Protein AF-A0A1T4YH32-F1 (afdb_monomer_lite)

Sequence (127 aa):
MTTLSLSHQKFVQVYVSHANAARAYQAVYPEASMDSARKAGSRLLRQPEVAAEVERLRRLSESASVMDLAQKREFLARIIHDPGQKTADRLRALKLDAELAGEMGFPRAANDSDEAAGEIVQAIRHV

Organism: NCBI:txid48467

Radius of gyration: 25.24 Å; chains: 1; bounding box: 73×42×56 Å

Secondary structure (DSSP, 8-state):
-----HHHHHHHHHHHHH--HHHHHHTT-TTS-HHHHHHHHHHHHTSHHHHHHHHHHHHHHHHS----HHHHHHHHHHHHH-TTS-HHHHHHHHHHHHHHTT---PPP-----SSSSSSSTTSSS--

Structure (mmCIF, N/CA/C/O backbone):
data_AF-A0A1T4YH32-F1
#
_entry.id   AF-A0A1T4YH32-F1
#
loop_
_atom_site.group_PDB
_atom_site.id
_atom_site.type_symbol
_atom_site.label_atom_id
_atom_site.label_alt_id
_atom_site.label_comp_id
_atom_site.label_asym_id
_atom_site.label_entity_id
_atom_site.label_seq_id
_atom_site.pdbx_PDB_ins_code
_atom_site.Cartn_x
_atom_site.Cartn_y
_atom_site.Cartn_z
_atom_site.occupancy
_atom_site.B_iso_or_equiv
_atom_site.auth_seq_id
_atom_site.auth_comp_id
_atom_site.auth_asym_id
_atom_site.auth_atom_id
_atom_site.pdbx_PDB_model_num
ATOM 1 N N . MET A 1 1 ? 21.585 -13.605 -1.188 1.00 43.22 1 MET A N 1
ATOM 2 C CA . MET A 1 1 ? 20.682 -12.438 -1.118 1.00 43.22 1 MET A CA 1
ATOM 3 C C . MET A 1 1 ? 20.924 -11.616 -2.369 1.00 43.22 1 MET A C 1
ATOM 5 O O . MET A 1 1 ? 22.021 -11.100 -2.523 1.00 43.22 1 MET A O 1
ATOM 9 N N . THR A 1 2 ? 19.984 -11.607 -3.311 1.00 52.59 2 THR A N 1
ATOM 10 C CA . THR A 1 2 ? 20.080 -10.814 -4.543 1.00 52.59 2 THR A CA 1
ATOM 11 C C . THR A 1 2 ? 19.752 -9.362 -4.216 1.00 52.59 2 THR A C 1
ATOM 13 O O . THR A 1 2 ? 18.630 -9.027 -3.841 1.00 52.59 2 THR A O 1
ATOM 16 N N . THR A 1 3 ? 20.769 -8.507 -4.258 1.00 77.12 3 THR A N 1
ATOM 17 C CA . THR A 1 3 ? 20.643 -7.081 -3.951 1.00 77.12 3 THR A CA 1
ATOM 18 C C . THR A 1 3 ? 20.045 -6.367 -5.158 1.00 77.12 3 THR A C 1
ATOM 20 O O . THR A 1 3 ? 20.726 -6.162 -6.160 1.00 77.12 3 THR A O 1
ATOM 23 N N . LEU A 1 4 ? 18.768 -5.985 -5.070 1.00 82.25 4 LEU A N 1
ATOM 24 C CA . LEU A 1 4 ? 18.100 -5.208 -6.114 1.00 82.25 4 LEU A CA 1
ATOM 25 C C . LEU A 1 4 ? 18.811 -3.858 -6.310 1.00 82.25 4 LEU A C 1
ATOM 27 O O . LEU A 1 4 ? 19.110 -3.173 -5.330 1.00 82.25 4 LEU A O 1
ATOM 31 N N . SER A 1 5 ? 19.039 -3.447 -7.561 1.00 90.06 5 SER A N 1
ATOM 32 C CA . SER A 1 5 ? 19.636 -2.137 -7.862 1.00 90.06 5 SER A CA 1
ATOM 33 C C . SER A 1 5 ? 18.736 -0.983 -7.397 1.00 90.06 5 SER A C 1
ATOM 35 O O . SER A 1 5 ? 17.511 -1.118 -7.365 1.00 90.06 5 SER A O 1
ATOM 37 N N . LEU A 1 6 ? 19.318 0.184 -7.097 1.00 87.88 6 LEU A N 1
ATOM 38 C CA . LEU A 1 6 ? 18.562 1.379 -6.679 1.00 87.88 6 LEU A CA 1
ATOM 39 C C . LEU A 1 6 ? 17.467 1.766 -7.690 1.00 87.88 6 LEU A C 1
ATOM 41 O O . LEU A 1 6 ? 16.348 2.110 -7.311 1.00 87.88 6 LEU A O 1
ATOM 45 N N . SER A 1 7 ? 17.764 1.649 -8.986 1.00 90.94 7 SER A N 1
ATOM 46 C CA . SER A 1 7 ? 16.803 1.887 -10.067 1.00 90.94 7 SER A CA 1
ATOM 47 C C . SER A 1 7 ? 15.624 0.911 -10.014 1.00 90.94 7 SER A C 1
ATOM 49 O O . SER A 1 7 ? 14.474 1.330 -10.136 1.00 90.94 7 SER A O 1
ATOM 51 N N . HIS A 1 8 ? 15.883 -0.379 -9.781 1.00 92.69 8 HIS A N 1
ATOM 52 C CA . HIS A 1 8 ? 14.827 -1.384 -9.656 1.00 92.69 8 HIS A CA 1
ATOM 53 C C . HIS A 1 8 ? 14.002 -1.189 -8.380 1.00 92.69 8 HIS A C 1
ATOM 55 O O . HIS A 1 8 ? 12.783 -1.320 -8.427 1.00 92.69 8 HIS A O 1
ATOM 61 N N . GLN A 1 9 ? 14.624 -0.800 -7.264 1.00 91.00 9 GLN A N 1
ATOM 62 C CA . GLN A 1 9 ? 13.904 -0.486 -6.026 1.00 91.00 9 GLN A CA 1
ATOM 63 C C . GLN A 1 9 ? 12.919 0.673 -6.231 1.00 91.00 9 GLN A C 1
ATOM 65 O O . GLN A 1 9 ? 11.745 0.558 -5.878 1.00 91.00 9 GLN A O 1
ATOM 70 N N . LYS A 1 10 ? 13.366 1.764 -6.869 1.00 92.38 10 LYS A N 1
ATOM 71 C CA . LYS A 1 10 ? 12.509 2.917 -7.183 1.00 92.38 10 LYS A CA 1
ATOM 72 C C . LYS A 1 10 ? 11.364 2.534 -8.124 1.00 92.38 10 LYS A C 1
ATOM 74 O O . LYS A 1 10 ? 10.225 2.933 -7.891 1.00 92.38 10 LYS A O 1
ATOM 79 N N . PHE A 1 11 ? 11.646 1.730 -9.152 1.00 95.62 11 PHE A N 1
ATOM 80 C CA . PHE A 1 11 ? 10.615 1.192 -10.042 1.00 95.62 11 PHE A CA 1
ATOM 81 C C . PHE A 1 11 ? 9.547 0.418 -9.258 1.00 95.62 11 PHE A C 1
ATOM 83 O O . PHE A 1 11 ? 8.354 0.686 -9.401 1.00 95.62 11 PHE A O 1
ATOM 90 N N . VAL A 1 12 ? 9.974 -0.513 -8.403 1.00 94.94 12 VAL A N 1
ATOM 91 C CA . VAL A 1 12 ? 9.079 -1.369 -7.620 1.00 94.94 12 VAL A CA 1
ATOM 92 C C . VAL A 1 12 ? 8.200 -0.548 -6.673 1.00 94.94 12 VAL A C 1
ATOM 94 O O . VAL A 1 12 ? 6.989 -0.757 -6.653 1.00 94.94 12 VAL A O 1
ATOM 97 N N . GLN A 1 13 ? 8.765 0.427 -5.955 1.00 89.75 13 GLN A N 1
ATOM 98 C CA . GLN A 1 13 ? 7.998 1.303 -5.058 1.00 89.75 13 GLN A CA 1
ATOM 99 C C . GLN A 1 13 ? 6.880 2.048 -5.796 1.00 89.75 13 GLN A C 1
ATOM 101 O O . GLN A 1 13 ? 5.731 2.046 -5.360 1.00 89.75 13 GLN A O 1
ATOM 106 N N . VAL A 1 14 ? 7.192 2.651 -6.947 1.00 91.81 14 VAL A N 1
ATOM 107 C CA . VAL A 1 14 ? 6.198 3.392 -7.739 1.00 91.81 14 VAL A CA 1
ATOM 108 C C . VAL A 1 14 ? 5.152 2.445 -8.334 1.00 91.81 14 VAL A C 1
ATOM 110 O O . VAL A 1 14 ? 3.971 2.796 -8.410 1.00 91.81 14 VAL A O 1
ATOM 113 N N . TYR A 1 15 ? 5.560 1.240 -8.740 1.00 94.69 15 TYR A N 1
ATOM 114 C CA . TYR A 1 15 ? 4.649 0.244 -9.292 1.00 94.69 15 TYR A CA 1
ATOM 115 C C . TYR A 1 15 ? 3.654 -0.279 -8.252 1.00 94.69 15 TYR A C 1
ATOM 117 O O . TYR A 1 15 ? 2.469 -0.367 -8.560 1.00 94.69 15 TYR A O 1
ATOM 125 N N . VAL A 1 16 ? 4.097 -0.587 -7.030 1.00 90.88 16 VAL A N 1
ATOM 126 C CA . VAL A 1 16 ? 3.211 -1.075 -5.958 1.00 90.88 16 VAL A CA 1
ATOM 127 C C . VAL A 1 16 ? 2.146 -0.033 -5.599 1.00 90.88 16 VAL A C 1
ATOM 129 O O . VAL A 1 16 ? 0.991 -0.398 -5.415 1.00 90.88 16 VAL A O 1
ATOM 132 N N . SER A 1 17 ? 2.487 1.259 -5.604 1.00 85.69 17 SER A N 1
ATOM 133 C CA . SER A 1 17 ? 1.541 2.337 -5.275 1.00 85.69 17 SER A CA 1
ATOM 134 C C . SER A 1 17 ? 0.506 2.640 -6.365 1.00 85.69 17 SER A C 1
ATOM 136 O O . SER A 1 17 ? -0.587 3.107 -6.059 1.00 85.69 17 SER A O 1
ATOM 138 N N . HIS A 1 18 ? 0.844 2.440 -7.643 1.00 87.94 18 HIS A N 1
ATOM 139 C CA . HIS A 1 18 ? 0.008 2.898 -8.766 1.00 87.94 18 HIS A CA 1
ATOM 140 C C . HIS A 1 18 ? -0.438 1.798 -9.734 1.00 87.94 18 HIS A C 1
ATOM 142 O O . HIS A 1 18 ? -1.181 2.088 -10.670 1.00 87.94 18 HIS A O 1
ATOM 148 N N . ALA A 1 19 ? 0.061 0.571 -9.575 1.00 90.44 19 ALA A N 1
ATOM 149 C CA . ALA A 1 19 ? -0.165 -0.566 -10.469 1.00 90.44 19 ALA A CA 1
ATOM 150 C C . ALA A 1 19 ? 0.081 -0.263 -11.966 1.00 90.44 19 ALA A C 1
ATOM 152 O O . ALA A 1 19 ? -0.498 -0.893 -12.850 1.00 90.44 19 ALA A O 1
ATOM 153 N N . ASN A 1 20 ? 0.964 0.694 -12.275 1.00 94.62 20 ASN A N 1
ATOM 154 C CA . ASN A 1 20 ? 1.202 1.171 -13.635 1.00 94.62 20 ASN A CA 1
ATOM 155 C C . ASN A 1 20 ? 2.683 1.049 -14.013 1.00 94.62 20 ASN A C 1
ATOM 157 O O . ASN A 1 20 ? 3.525 1.822 -13.555 1.00 94.62 20 ASN A O 1
ATOM 161 N N . ALA A 1 21 ? 2.992 0.078 -14.876 1.00 94.31 21 ALA A N 1
ATOM 162 C CA . ALA A 1 21 ? 4.361 -0.251 -15.274 1.00 94.31 21 ALA A CA 1
ATOM 163 C C . ALA A 1 21 ? 5.046 0.872 -16.068 1.00 94.31 21 ALA A C 1
ATOM 165 O O . ALA A 1 21 ? 6.239 1.100 -15.894 1.00 94.31 21 ALA A O 1
ATOM 166 N N . ALA A 1 22 ? 4.301 1.597 -16.908 1.00 95.31 22 ALA A N 1
ATOM 167 C CA . ALA A 1 22 ? 4.857 2.690 -17.704 1.00 95.31 22 ALA A CA 1
ATOM 168 C C . ALA A 1 22 ? 5.246 3.875 -16.817 1.00 95.31 22 ALA A C 1
ATOM 170 O O . ALA A 1 22 ? 6.363 4.377 -16.904 1.00 95.31 22 ALA A O 1
ATOM 171 N N . ARG A 1 23 ? 4.348 4.258 -15.902 1.00 93.75 23 ARG A N 1
ATOM 172 C CA . ARG A 1 23 ? 4.596 5.321 -14.921 1.00 93.75 23 ARG A CA 1
ATOM 173 C C . ARG A 1 23 ? 5.766 4.974 -14.002 1.00 93.75 23 ARG A C 1
ATOM 175 O O . ARG A 1 23 ? 6.618 5.818 -13.750 1.00 93.75 23 ARG A O 1
ATOM 182 N N . ALA A 1 24 ? 5.825 3.730 -13.531 1.00 94.94 24 ALA A N 1
ATOM 183 C CA . ALA A 1 24 ? 6.934 3.248 -12.717 1.00 94.94 24 ALA A CA 1
ATOM 184 C C . ALA A 1 24 ? 8.267 3.303 -13.472 1.00 94.94 24 ALA A C 1
ATOM 186 O O . ALA A 1 24 ? 9.276 3.720 -12.908 1.00 94.94 24 ALA A O 1
ATOM 187 N N . TYR A 1 25 ? 8.269 2.941 -14.758 1.00 96.56 25 TYR A N 1
ATOM 188 C CA . TYR A 1 25 ? 9.471 2.992 -15.583 1.00 96.56 25 TYR A CA 1
ATOM 189 C C . TYR A 1 25 ? 9.939 4.431 -15.827 1.00 96.56 25 TYR A C 1
ATOM 191 O O . TYR A 1 25 ? 11.117 4.725 -15.644 1.00 96.56 25 TYR A O 1
ATOM 199 N N . GLN A 1 26 ? 9.025 5.351 -16.143 1.00 96.50 26 GLN A N 1
ATOM 200 C CA . GLN A 1 26 ? 9.357 6.768 -16.339 1.00 96.50 26 GLN A CA 1
ATOM 201 C C . GLN A 1 26 ? 9.830 7.466 -15.063 1.00 96.50 26 GLN A C 1
ATOM 203 O O . GLN A 1 26 ? 10.654 8.371 -15.127 1.00 96.50 26 GLN A O 1
ATOM 208 N N . ALA A 1 27 ? 9.384 7.019 -13.888 1.00 92.62 27 ALA A N 1
ATOM 209 C CA . ALA A 1 27 ? 9.898 7.539 -12.622 1.00 92.62 27 ALA A CA 1
ATOM 210 C C . ALA A 1 27 ? 11.401 7.250 -12.418 1.00 92.62 27 ALA A C 1
ATOM 212 O O . ALA A 1 27 ? 12.062 7.922 -11.617 1.00 92.62 27 ALA A O 1
ATOM 213 N N . VAL A 1 28 ? 11.938 6.249 -13.118 1.00 95.69 28 VAL A N 1
ATOM 214 C CA . VAL A 1 28 ? 13.362 5.888 -13.114 1.00 95.69 28 VAL A CA 1
ATOM 215 C C . VAL A 1 28 ? 14.079 6.447 -14.343 1.00 95.69 28 VAL A C 1
ATOM 217 O O . VAL A 1 28 ? 15.189 6.955 -14.215 1.00 95.69 28 VAL A O 1
ATOM 220 N N . TYR A 1 29 ? 13.432 6.386 -15.506 1.00 93.94 29 TYR A N 1
ATOM 221 C CA . TYR A 1 29 ? 13.963 6.805 -16.801 1.00 93.94 29 TYR A CA 1
ATOM 222 C C . TYR A 1 29 ? 13.026 7.852 -17.433 1.00 93.94 29 TYR A C 1
ATOM 224 O O . TYR A 1 29 ? 12.199 7.496 -18.275 1.00 93.94 29 TYR A O 1
ATOM 232 N N . PRO A 1 30 ? 13.113 9.132 -17.024 1.00 93.12 30 PRO A N 1
ATOM 233 C CA . PRO A 1 30 ? 12.152 10.167 -17.422 1.00 93.12 30 PRO A CA 1
ATOM 234 C C . PRO A 1 30 ? 12.154 10.457 -18.928 1.00 93.12 30 PRO A C 1
ATOM 236 O O . PRO A 1 30 ? 11.107 10.752 -19.492 1.00 93.12 30 PRO A O 1
ATOM 239 N N . GLU A 1 31 ? 13.296 10.275 -19.591 1.00 95.06 31 GLU A N 1
ATOM 240 C CA . GLU A 1 31 ? 13.446 10.467 -21.042 1.00 95.06 31 GLU A CA 1
ATOM 241 C C . GLU A 1 31 ? 12.808 9.341 -21.878 1.00 95.06 31 GLU A C 1
ATOM 243 O O . GLU A 1 31 ? 12.762 9.405 -23.108 1.00 95.06 31 GLU A O 1
ATOM 248 N N . ALA A 1 32 ? 12.330 8.266 -21.240 1.00 93.56 32 ALA A N 1
ATOM 249 C CA . ALA A 1 32 ? 11.698 7.168 -21.953 1.00 93.56 32 ALA A CA 1
ATOM 250 C C . ALA A 1 32 ? 10.329 7.592 -22.504 1.00 93.56 32 ALA A C 1
ATOM 252 O O . ALA A 1 32 ? 9.430 8.012 -21.766 1.00 93.56 32 ALA A O 1
ATOM 253 N N . SER A 1 33 ? 10.133 7.382 -23.808 1.00 95.44 33 SER A N 1
ATOM 254 C CA . SER A 1 33 ? 8.818 7.535 -24.429 1.00 95.44 33 SER A CA 1
ATOM 255 C C . SER A 1 33 ? 7.795 6.593 -23.788 1.00 95.44 33 SER A C 1
ATOM 257 O O . SER A 1 33 ? 8.133 5.506 -23.314 1.00 95.44 33 SER A O 1
ATOM 259 N N . MET A 1 34 ? 6.517 6.975 -23.815 1.00 92.44 34 MET A N 1
ATOM 260 C CA . MET A 1 34 ? 5.435 6.175 -23.227 1.00 92.44 34 MET A CA 1
ATOM 261 C C . MET A 1 34 ? 5.373 4.741 -23.771 1.00 92.44 34 MET A C 1
ATOM 263 O O . MET A 1 34 ? 5.114 3.803 -23.017 1.00 92.44 34 MET A O 1
ATOM 267 N N . ASP A 1 35 ? 5.597 4.558 -25.075 1.00 94.62 35 ASP A N 1
ATOM 268 C CA . ASP A 1 35 ? 5.573 3.233 -25.701 1.00 94.62 35 ASP A CA 1
ATOM 269 C C . ASP A 1 35 ? 6.756 2.366 -25.242 1.00 94.62 35 ASP A C 1
ATOM 271 O O . ASP A 1 35 ? 6.573 1.211 -24.845 1.00 94.62 35 ASP A O 1
ATOM 275 N N . SER A 1 36 ? 7.956 2.956 -25.194 1.00 95.69 36 SER A N 1
ATOM 276 C CA . SER A 1 36 ? 9.150 2.296 -24.663 1.00 95.69 36 SER A CA 1
ATOM 277 C C . SER A 1 36 ? 8.963 1.920 -23.191 1.00 95.69 36 SER A C 1
ATOM 279 O O . SER A 1 36 ? 9.171 0.768 -22.810 1.00 95.69 36 SER A O 1
ATOM 281 N N . ALA A 1 37 ? 8.460 2.851 -22.376 1.00 95.81 37 ALA A N 1
ATOM 282 C CA . ALA A 1 37 ? 8.225 2.656 -20.951 1.00 95.81 37 ALA A CA 1
ATOM 283 C C . ALA A 1 37 ? 7.226 1.527 -20.656 1.00 95.81 37 ALA A C 1
ATOM 285 O O . ALA A 1 37 ? 7.445 0.741 -19.735 1.00 95.81 37 ALA A O 1
ATOM 286 N N . ARG A 1 38 ? 6.152 1.388 -21.448 1.00 95.19 38 ARG A N 1
ATOM 287 C CA . ARG A 1 38 ? 5.201 0.267 -21.314 1.00 95.19 38 ARG A CA 1
ATOM 288 C C . ARG A 1 38 ? 5.883 -1.079 -21.550 1.00 95.19 38 ARG A C 1
ATOM 290 O O . ARG A 1 38 ? 5.771 -1.980 -20.717 1.00 95.19 38 ARG A O 1
ATOM 297 N N . LYS A 1 39 ? 6.596 -1.213 -22.672 1.00 97.06 39 LYS A N 1
ATOM 298 C CA . LYS A 1 39 ? 7.267 -2.462 -23.070 1.00 97.06 39 LYS A CA 1
ATOM 299 C C . LYS A 1 39 ? 8.382 -2.825 -22.090 1.00 97.06 39 LYS A C 1
ATOM 301 O O . LYS A 1 39 ? 8.426 -3.951 -21.590 1.00 97.06 39 LYS A O 1
ATOM 306 N N . ALA A 1 40 ? 9.248 -1.865 -21.776 1.00 96.38 40 ALA A N 1
ATOM 307 C CA . ALA A 1 40 ? 10.373 -2.051 -20.870 1.00 96.38 40 ALA A CA 1
ATOM 308 C C . ALA A 1 40 ? 9.913 -2.299 -19.427 1.00 96.38 40 ALA A C 1
ATOM 310 O O . ALA A 1 40 ? 10.407 -3.225 -18.788 1.00 96.38 40 ALA A O 1
ATOM 311 N N . GLY A 1 41 ? 8.911 -1.560 -18.941 1.00 96.19 41 GLY A N 1
ATOM 312 C CA . GLY A 1 41 ? 8.312 -1.780 -17.626 1.00 96.19 41 GLY A CA 1
ATOM 313 C C . GLY A 1 41 ? 7.681 -3.168 -17.493 1.00 96.19 41 GLY A C 1
ATOM 314 O O . GLY A 1 41 ? 7.920 -3.859 -16.505 1.00 96.19 41 GLY A O 1
ATOM 315 N N . SER A 1 42 ? 6.942 -3.635 -18.508 1.00 96.56 42 SER A N 1
ATOM 316 C CA . SER A 1 42 ? 6.392 -5.000 -18.518 1.00 96.56 42 SER A CA 1
ATOM 317 C C . SER A 1 42 ? 7.491 -6.067 -18.511 1.00 96.56 42 SER A C 1
ATOM 319 O O . SER A 1 42 ? 7.391 -7.055 -17.783 1.00 96.56 42 SER A O 1
ATOM 321 N N . ARG A 1 43 ? 8.576 -5.856 -19.267 1.00 96.50 43 ARG A N 1
ATOM 322 C CA . ARG A 1 43 ? 9.744 -6.745 -19.249 1.00 96.50 43 ARG A CA 1
ATOM 323 C C . ARG A 1 43 ? 10.424 -6.767 -17.879 1.00 96.50 43 ARG A C 1
ATOM 325 O O . ARG A 1 43 ? 10.815 -7.840 -17.429 1.00 96.50 43 ARG A O 1
ATOM 332 N N . LEU A 1 44 ? 10.547 -5.615 -17.222 1.00 95.69 44 LEU A N 1
ATOM 333 C CA . LEU A 1 44 ? 11.180 -5.488 -15.911 1.00 95.69 44 LEU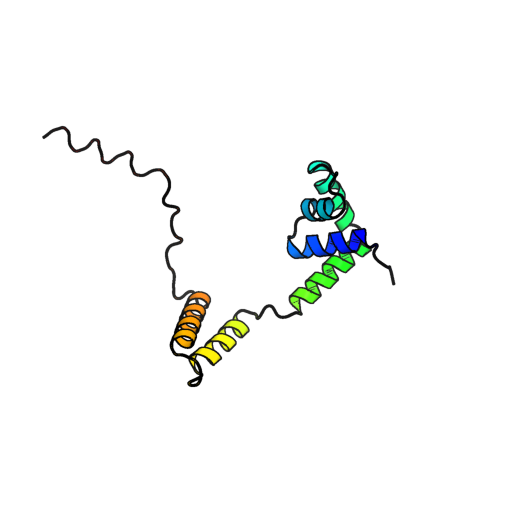 A CA 1
ATOM 334 C C . LEU A 1 44 ? 10.400 -6.250 -14.831 1.00 95.69 44 LEU A C 1
ATOM 336 O O . LEU A 1 44 ? 11.002 -6.962 -14.037 1.00 95.69 44 LEU A O 1
ATOM 340 N N . LEU A 1 45 ? 9.065 -6.206 -14.871 1.00 95.75 45 LEU A N 1
ATOM 341 C CA . LEU A 1 45 ? 8.199 -6.975 -13.966 1.00 95.75 45 LEU A CA 1
ATOM 342 C C . LEU A 1 45 ? 8.326 -8.496 -14.114 1.00 95.75 45 LEU A C 1
ATOM 344 O O . LEU A 1 45 ? 7.971 -9.221 -13.193 1.00 95.75 45 LEU A O 1
ATOM 348 N N . ARG A 1 46 ? 8.813 -8.993 -15.257 1.00 95.69 46 ARG A N 1
ATOM 349 C CA . ARG A 1 46 ? 9.055 -10.430 -15.477 1.00 95.69 46 ARG A CA 1
ATOM 350 C C . ARG A 1 46 ? 10.415 -10.890 -14.959 1.00 95.69 46 ARG A C 1
ATOM 352 O O . ARG A 1 46 ? 10.684 -12.088 -14.968 1.00 95.69 46 ARG A O 1
ATOM 359 N N . GLN A 1 47 ? 11.288 -9.970 -14.548 1.00 95.25 47 GLN A N 1
ATOM 360 C CA . GLN A 1 47 ? 12.565 -10.351 -13.959 1.00 95.25 47 GLN A CA 1
ATOM 361 C C . GLN A 1 47 ? 12.318 -10.966 -12.574 1.00 95.25 47 GLN A C 1
ATOM 363 O O . GLN A 1 47 ? 11.623 -10.339 -11.770 1.00 95.25 47 GLN A O 1
ATOM 368 N N . PRO A 1 48 ? 12.886 -12.150 -12.266 1.00 93.75 48 PRO A N 1
ATOM 369 C CA . PRO A 1 48 ? 12.575 -12.878 -11.035 1.00 93.75 48 PRO A CA 1
ATOM 370 C C . PRO A 1 48 ? 12.762 -12.052 -9.760 1.00 93.75 48 PRO A C 1
ATOM 372 O O . PRO A 1 48 ? 11.922 -12.093 -8.869 1.00 93.75 48 PRO A O 1
ATOM 375 N N . GLU A 1 49 ? 13.830 -11.258 -9.691 1.00 92.81 49 GLU A N 1
ATOM 376 C CA . GLU A 1 49 ? 14.148 -10.451 -8.509 1.00 92.81 49 GLU A CA 1
ATOM 377 C C . GLU A 1 49 ? 13.158 -9.294 -8.308 1.00 92.81 49 GLU A C 1
ATOM 379 O O . GLU A 1 49 ? 12.714 -9.034 -7.193 1.00 92.81 49 GLU A O 1
ATOM 384 N N . VAL A 1 50 ? 12.768 -8.626 -9.398 1.00 94.50 50 VAL A N 1
ATOM 385 C CA . VAL A 1 50 ? 11.790 -7.529 -9.373 1.00 94.50 50 VAL A CA 1
ATOM 386 C C . VAL A 1 50 ? 10.409 -8.067 -9.015 1.00 94.50 50 VAL A C 1
ATOM 388 O O . VAL A 1 50 ? 9.735 -7.499 -8.160 1.00 94.50 50 VAL A O 1
ATOM 391 N N . ALA A 1 51 ? 9.997 -9.176 -9.635 1.00 94.50 51 ALA A N 1
ATOM 392 C CA . ALA A 1 51 ? 8.730 -9.835 -9.339 1.00 94.50 51 ALA A CA 1
ATOM 393 C C . ALA A 1 51 ? 8.648 -10.263 -7.867 1.00 94.50 51 ALA A C 1
ATOM 395 O O . ALA A 1 51 ? 7.645 -9.995 -7.205 1.00 94.50 51 ALA A O 1
ATOM 396 N N . ALA A 1 52 ? 9.717 -10.872 -7.342 1.00 93.50 52 ALA A N 1
ATOM 397 C CA . ALA A 1 52 ? 9.795 -11.288 -5.947 1.00 93.50 52 ALA A CA 1
ATOM 398 C C . ALA A 1 52 ? 9.661 -10.100 -4.984 1.00 93.50 52 ALA A C 1
ATOM 400 O O . ALA A 1 52 ? 8.956 -10.210 -3.982 1.00 93.50 52 ALA A O 1
ATOM 401 N N . GLU A 1 53 ? 10.283 -8.961 -5.294 1.00 93.38 53 GLU A N 1
ATOM 402 C CA . GLU A 1 53 ? 10.211 -7.768 -4.449 1.00 93.38 53 GLU A CA 1
ATOM 403 C C . GLU A 1 53 ? 8.841 -7.076 -4.506 1.00 93.38 53 GLU A C 1
ATOM 405 O O . GLU A 1 53 ? 8.311 -6.685 -3.465 1.00 93.38 53 GLU A O 1
ATOM 410 N N . VAL A 1 54 ? 8.225 -6.975 -5.692 1.00 93.69 54 VAL A N 1
ATOM 411 C CA . VAL A 1 54 ? 6.838 -6.487 -5.838 1.00 93.69 54 VAL A CA 1
ATOM 412 C C . VAL A 1 54 ? 5.902 -7.317 -4.973 1.00 93.69 54 VAL A C 1
ATOM 414 O O . VAL A 1 54 ? 5.082 -6.781 -4.232 1.00 93.69 54 VAL A O 1
ATOM 417 N N . GLU A 1 55 ? 6.044 -8.631 -5.056 1.00 91.75 55 GLU A N 1
ATOM 418 C CA . GLU A 1 55 ? 5.202 -9.572 -4.344 1.00 91.75 55 GLU A CA 1
ATOM 419 C C . GLU A 1 55 ? 5.456 -9.535 -2.824 1.00 91.75 55 GLU A C 1
ATOM 421 O O . GLU A 1 55 ? 4.520 -9.552 -2.025 1.00 91.75 55 GLU A O 1
ATOM 426 N N . ARG A 1 56 ? 6.717 -9.387 -2.397 1.00 89.75 56 ARG A N 1
ATOM 427 C CA . ARG A 1 56 ? 7.072 -9.154 -0.991 1.00 89.75 56 ARG A CA 1
ATOM 428 C C . ARG A 1 56 ? 6.406 -7.888 -0.450 1.00 89.75 56 ARG A C 1
ATOM 430 O O . ARG A 1 56 ? 5.844 -7.929 0.641 1.00 89.75 56 ARG A O 1
ATOM 437 N N . LEU A 1 57 ? 6.457 -6.782 -1.195 1.00 86.88 57 LEU A N 1
ATOM 438 C CA . LEU A 1 57 ? 5.836 -5.519 -0.790 1.00 86.88 57 LEU A CA 1
ATOM 439 C C . LEU A 1 57 ? 4.308 -5.578 -0.796 1.00 86.88 57 LEU A C 1
ATOM 441 O O . LEU A 1 57 ? 3.695 -4.999 0.094 1.00 86.88 57 LEU A O 1
ATOM 445 N N . ARG A 1 58 ? 3.692 -6.300 -1.739 1.00 86.62 58 ARG A N 1
ATOM 446 C CA . ARG A 1 58 ? 2.241 -6.541 -1.741 1.00 86.62 58 ARG A CA 1
ATOM 447 C C . ARG A 1 58 ? 1.802 -7.300 -0.501 1.00 86.62 58 ARG A C 1
ATOM 449 O O . ARG A 1 58 ? 0.961 -6.796 0.233 1.00 86.62 58 ARG A O 1
ATOM 456 N N . ARG A 1 59 ? 2.454 -8.422 -0.187 1.00 83.81 59 ARG A N 1
ATOM 457 C CA . ARG A 1 59 ? 2.180 -9.169 1.049 1.00 83.81 59 ARG A CA 1
ATOM 458 C C . ARG A 1 59 ? 2.409 -8.333 2.296 1.00 83.81 59 ARG A C 1
ATOM 460 O O . ARG A 1 59 ? 1.631 -8.412 3.238 1.00 83.81 59 ARG A O 1
ATOM 467 N N . LEU A 1 60 ? 3.451 -7.500 2.302 1.00 78.44 60 LEU A N 1
ATOM 468 C CA . LEU A 1 60 ? 3.651 -6.554 3.391 1.00 78.44 60 LEU A CA 1
ATOM 469 C C . LEU A 1 60 ? 2.500 -5.560 3.489 1.00 78.44 60 LEU A C 1
ATOM 471 O O . LEU A 1 60 ? 2.024 -5.358 4.593 1.00 78.44 60 LEU A O 1
ATOM 475 N N . SER A 1 61 ? 2.017 -4.995 2.381 1.00 71.50 61 SER A N 1
ATOM 476 C CA . SER A 1 61 ? 0.863 -4.086 2.386 1.00 71.50 61 SER A CA 1
ATOM 477 C C .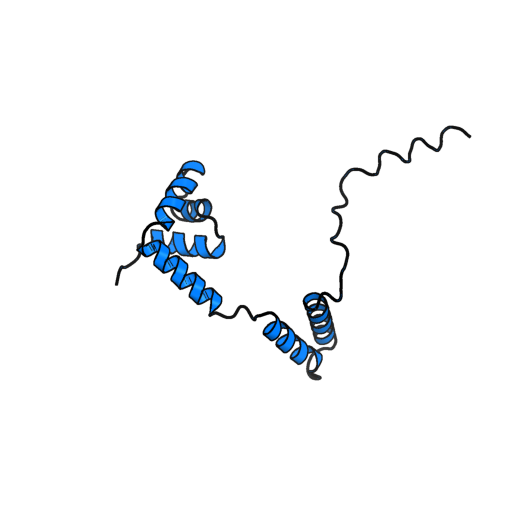 SER A 1 61 ? -0.445 -4.770 2.794 1.00 71.50 61 SER A C 1
ATOM 479 O O . SER A 1 61 ? -1.254 -4.164 3.483 1.00 71.50 61 SER A O 1
ATOM 481 N N . GLU A 1 62 ? -0.624 -6.044 2.444 1.00 69.06 62 GLU A N 1
ATOM 482 C CA . GLU A 1 62 ? -1.758 -6.863 2.884 1.00 69.06 62 GLU A CA 1
ATOM 483 C C . GLU A 1 62 ? -1.672 -7.162 4.388 1.00 69.06 62 GLU A C 1
ATOM 485 O O . GLU A 1 62 ? -2.676 -7.109 5.092 1.00 69.06 62 GLU A O 1
ATOM 490 N N . SER A 1 63 ? -0.465 -7.415 4.905 1.00 62.06 63 SER A N 1
ATOM 491 C CA . SER A 1 63 ? -0.222 -7.653 6.335 1.00 62.06 63 SER A CA 1
ATOM 492 C C . SER A 1 63 ? -0.181 -6.367 7.175 1.00 62.06 63 SER A C 1
ATOM 494 O O . SER A 1 63 ? -0.466 -6.389 8.371 1.00 62.06 63 SER A O 1
ATOM 496 N N . ALA A 1 64 ? 0.148 -5.230 6.558 1.00 60.16 64 ALA A N 1
ATOM 497 C CA . ALA A 1 64 ? 0.227 -3.915 7.176 1.00 60.16 64 ALA A CA 1
ATOM 498 C C . ALA A 1 64 ? -1.136 -3.211 7.082 1.00 60.16 64 ALA A C 1
ATOM 500 O O . ALA A 1 64 ? -1.295 -2.206 6.399 1.00 60.16 64 ALA A O 1
ATOM 501 N N . SER A 1 65 ? -2.116 -3.738 7.820 1.00 57.53 65 SER A N 1
ATOM 502 C CA . SER A 1 65 ? -3.257 -2.984 8.360 1.00 57.53 65 SER A CA 1
ATOM 503 C C . SER A 1 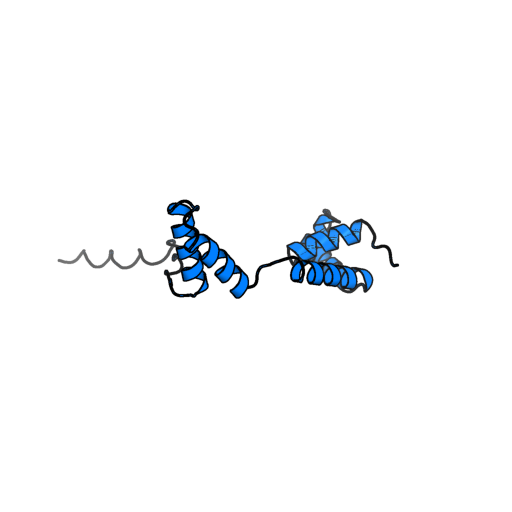65 ? -4.041 -2.103 7.365 1.00 57.53 65 SER A C 1
ATOM 505 O O . SER A 1 65 ? -4.267 -0.913 7.611 1.00 57.53 65 SER A O 1
ATOM 507 N N . VAL A 1 66 ? -4.595 -2.691 6.307 1.00 58.25 66 VAL A N 1
ATOM 508 C CA . VAL A 1 66 ? -5.917 -2.229 5.862 1.00 58.25 66 VAL A CA 1
ATOM 509 C C . VAL A 1 66 ? -6.911 -2.984 6.729 1.00 58.25 66 VAL A C 1
ATOM 511 O O . VAL A 1 66 ? -7.102 -4.174 6.513 1.00 58.25 66 VAL A O 1
ATOM 514 N N . MET A 1 67 ? -7.497 -2.320 7.736 1.00 66.56 67 MET A N 1
ATOM 515 C CA . MET A 1 67 ? -8.583 -2.928 8.510 1.00 66.56 67 MET A CA 1
ATOM 516 C C . MET A 1 67 ? -9.597 -3.525 7.527 1.00 66.56 67 MET A C 1
ATOM 518 O O . MET A 1 67 ? -10.061 -2.827 6.608 1.00 66.56 67 MET A O 1
ATOM 522 N N . ASP A 1 68 ? -9.906 -4.808 7.687 1.00 75.25 68 ASP A N 1
ATOM 523 C CA . ASP A 1 68 ? -10.976 -5.431 6.923 1.00 75.25 68 ASP A CA 1
ATOM 524 C C . ASP A 1 68 ? -12.325 -4.773 7.276 1.00 75.25 68 ASP A C 1
ATOM 526 O O . ASP A 1 68 ? -12.424 -3.914 8.161 1.00 75.25 68 ASP A O 1
ATOM 530 N N . LEU A 1 69 ? -13.382 -5.104 6.532 1.00 78.50 69 LEU A N 1
ATOM 531 C CA . LEU A 1 69 ? -14.692 -4.490 6.751 1.00 78.50 69 LEU A CA 1
ATOM 532 C C . LEU A 1 69 ? -15.187 -4.697 8.193 1.00 78.50 69 LEU A C 1
ATOM 534 O O . LEU A 1 69 ? -15.711 -3.758 8.787 1.00 78.50 69 LEU A O 1
ATOM 538 N N . ALA A 1 70 ? -14.983 -5.882 8.770 1.00 78.44 70 ALA A N 1
ATOM 539 C CA . ALA A 1 70 ? -15.422 -6.189 10.128 1.00 78.44 70 ALA A CA 1
ATOM 540 C C . ALA A 1 70 ? -14.646 -5.360 11.161 1.00 78.44 70 ALA A C 1
ATOM 542 O O . ALA A 1 70 ? -15.243 -4.762 12.052 1.00 78.44 70 ALA A O 1
ATOM 543 N N . GLN A 1 71 ? -13.332 -5.238 10.989 1.00 80.81 71 GLN A N 1
ATOM 544 C CA . GLN A 1 71 ? -12.461 -4.430 11.839 1.00 80.81 71 GLN A CA 1
ATOM 545 C C . GLN A 1 71 ? -12.793 -2.936 11.759 1.00 80.81 71 GLN A C 1
ATOM 547 O O . GLN A 1 71 ? -12.773 -2.246 12.778 1.00 80.81 71 GLN A O 1
ATOM 552 N N . LYS A 1 72 ? -13.144 -2.429 10.570 1.00 86.50 72 LYS A N 1
ATOM 553 C CA . LYS A 1 72 ? -13.609 -1.043 10.394 1.00 86.50 72 LYS A CA 1
ATOM 554 C C . LYS A 1 72 ? -14.911 -0.790 11.148 1.00 86.50 72 LYS A C 1
ATOM 556 O O . LYS A 1 72 ? -15.009 0.215 11.847 1.00 86.50 72 LYS A O 1
ATOM 561 N N . ARG A 1 73 ? -15.886 -1.696 11.037 1.00 89.06 73 ARG A N 1
ATOM 562 C CA . ARG A 1 73 ? -17.169 -1.582 11.750 1.00 89.06 73 ARG A CA 1
ATOM 563 C C . ARG A 1 73 ? -16.993 -1.668 13.262 1.00 89.06 73 ARG A C 1
ATOM 565 O O . ARG A 1 73 ? -17.532 -0.835 13.979 1.00 89.06 73 ARG A O 1
ATOM 572 N N . GLU A 1 74 ? -16.160 -2.588 13.740 1.00 89.25 74 GLU A N 1
ATOM 573 C CA . GLU A 1 74 ? -15.818 -2.702 15.163 1.00 89.25 74 GLU A CA 1
ATOM 574 C C . GLU A 1 74 ? -15.173 -1.411 15.693 1.00 89.25 74 GLU A C 1
ATOM 576 O O . GLU A 1 74 ? -15.544 -0.890 16.746 1.00 89.25 74 GLU A O 1
ATOM 581 N N . PHE A 1 75 ? -14.239 -0.832 14.937 1.00 89.81 75 PHE A N 1
ATOM 582 C CA . PHE A 1 75 ? -13.622 0.441 15.295 1.00 89.81 75 PHE A CA 1
ATOM 583 C C . PHE A 1 75 ? -14.647 1.585 15.377 1.00 89.81 75 PHE A C 1
ATOM 585 O O . PHE A 1 75 ? -14.642 2.353 16.342 1.00 89.81 75 PHE A O 1
ATOM 592 N N . LEU A 1 76 ? -15.551 1.685 14.399 1.00 92.81 76 LEU A N 1
ATOM 593 C CA . LEU A 1 76 ? -16.608 2.699 14.389 1.00 92.81 76 LEU A CA 1
ATOM 594 C C . LEU A 1 76 ? -17.600 2.497 15.541 1.00 92.81 76 LEU A C 1
ATOM 596 O O . LEU A 1 76 ? -17.937 3.471 16.213 1.00 92.81 76 LEU A O 1
ATOM 600 N N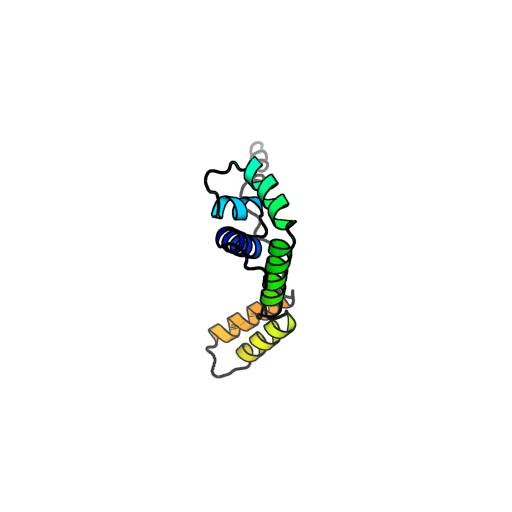 . ALA A 1 77 ? -17.997 1.256 15.837 1.00 94.00 77 ALA A N 1
ATOM 601 C CA . ALA A 1 77 ? -18.860 0.918 16.968 1.00 94.00 77 ALA A CA 1
ATOM 602 C C . ALA A 1 77 ? -18.262 1.395 18.298 1.00 94.00 77 ALA A C 1
ATOM 604 O O . ALA A 1 77 ? -18.954 2.019 19.107 1.00 94.00 77 ALA A O 1
ATOM 605 N N . ARG A 1 78 ? -16.952 1.205 18.499 1.00 94.06 78 ARG A N 1
ATOM 606 C CA . ARG A 1 78 ? -16.256 1.715 19.690 1.00 94.06 78 ARG A CA 1
ATOM 607 C C . ARG A 1 78 ? -16.356 3.233 19.817 1.00 94.06 78 ARG A C 1
ATOM 609 O O . ARG A 1 78 ? -16.602 3.716 20.915 1.00 94.06 78 ARG A O 1
ATOM 616 N N . ILE A 1 79 ? -16.222 3.981 18.720 1.00 94.81 79 ILE A N 1
ATOM 617 C CA . ILE A 1 79 ? -16.393 5.445 18.733 1.00 94.81 79 ILE A CA 1
ATOM 618 C C . ILE A 1 79 ? -17.849 5.819 19.030 1.00 94.81 79 ILE A C 1
ATOM 620 O O . ILE A 1 79 ? -18.095 6.699 19.849 1.00 94.81 79 ILE A O 1
ATOM 624 N N . ILE A 1 80 ? -18.822 5.152 18.401 1.00 95.25 80 ILE A N 1
ATOM 625 C CA . ILE A 1 80 ? -20.261 5.420 18.578 1.00 95.25 80 ILE A CA 1
ATOM 626 C C . ILE A 1 80 ? -20.680 5.259 20.047 1.00 95.25 80 ILE A C 1
ATOM 628 O O . ILE A 1 80 ? -21.456 6.074 20.568 1.00 95.25 80 ILE A O 1
ATOM 632 N N . HIS A 1 81 ? -20.156 4.235 20.722 1.00 94.81 81 HIS A N 1
ATOM 633 C CA . HIS A 1 81 ? -20.511 3.895 22.099 1.00 94.81 81 HIS A CA 1
ATOM 634 C C . HIS A 1 81 ? -19.647 4.572 23.172 1.00 94.81 81 HIS A C 1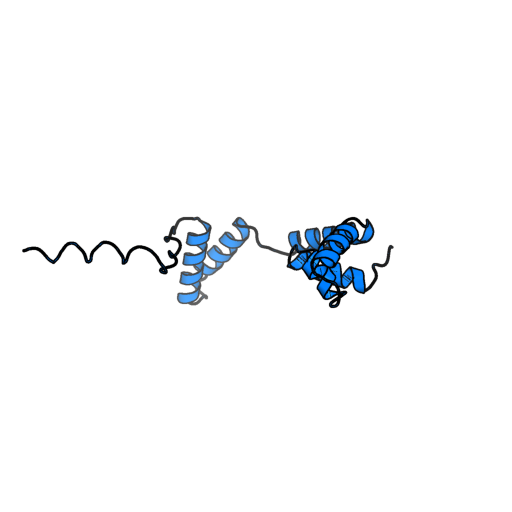
ATOM 636 O O . HIS A 1 81 ? -20.006 4.489 24.343 1.00 94.81 81 HIS A O 1
ATOM 642 N N . ASP A 1 82 ? -18.565 5.267 22.810 1.00 93.44 82 ASP A N 1
ATOM 643 C CA . ASP A 1 82 ? -17.702 5.965 23.769 1.00 93.44 82 ASP A CA 1
ATOM 644 C C . ASP A 1 82 ? -18.334 7.301 24.224 1.00 93.44 82 ASP A C 1
ATOM 646 O O . ASP A 1 82 ? -18.416 8.249 23.433 1.00 93.44 82 ASP A O 1
ATOM 650 N N . PRO A 1 83 ? -18.777 7.427 25.493 1.00 89.56 83 PRO A N 1
ATOM 651 C CA . PRO A 1 83 ? -19.366 8.662 26.007 1.00 89.56 83 PRO A CA 1
ATOM 652 C C . PRO A 1 83 ? -18.339 9.794 26.183 1.00 89.56 83 PRO A C 1
ATOM 654 O O . PRO A 1 83 ? -18.741 10.946 26.339 1.00 89.56 83 PRO A O 1
ATOM 657 N N . GLY A 1 84 ? -17.036 9.490 26.158 1.00 91.81 84 GLY A N 1
ATOM 658 C CA . GLY A 1 84 ? -15.954 10.474 26.194 1.00 91.81 84 GLY A CA 1
ATOM 659 C C . GLY A 1 84 ? -15.693 11.152 24.846 1.00 91.81 84 GLY A C 1
ATOM 660 O O . GLY A 1 84 ? -15.018 12.182 24.802 1.00 91.81 84 GLY A O 1
ATOM 661 N N . GLN A 1 85 ? -16.239 10.618 23.749 1.00 93.00 85 GLN A N 1
ATOM 662 C CA . GLN A 1 85 ? -16.126 11.228 22.426 1.00 93.00 85 GLN A CA 1
ATOM 663 C C . GLN A 1 85 ? -17.136 12.353 22.231 1.00 93.00 85 GLN A C 1
ATOM 665 O O . GLN A 1 85 ? -18.275 12.312 22.703 1.00 93.00 85 GLN A O 1
ATOM 670 N N . LYS A 1 86 ? -16.743 13.355 21.441 1.00 95.50 86 LYS A N 1
ATOM 671 C CA . LYS A 1 86 ? -17.652 14.437 21.053 1.00 95.50 86 LYS A CA 1
ATOM 672 C C . LYS A 1 86 ? -18.840 13.856 20.294 1.00 95.50 86 LYS A C 1
ATOM 674 O O . LYS A 1 86 ? -18.666 13.054 19.379 1.00 95.50 86 LYS A O 1
ATOM 679 N N . THR A 1 87 ? -20.043 14.351 20.579 1.00 94.25 87 THR A N 1
ATOM 680 C CA . THR A 1 87 ? -21.270 13.938 19.878 1.00 94.25 87 THR A CA 1
ATOM 681 C C . THR A 1 87 ? -21.131 14.024 18.356 1.00 94.25 87 THR A C 1
ATOM 683 O O . THR A 1 87 ? -21.588 13.134 17.650 1.00 94.25 87 THR A O 1
ATOM 686 N N . ALA A 1 88 ? -20.440 15.045 17.838 1.00 92.69 88 ALA A N 1
ATOM 687 C CA . ALA A 1 88 ? -20.188 15.187 16.405 1.00 92.69 88 ALA A CA 1
ATOM 688 C C . ALA A 1 88 ? -19.360 14.028 15.817 1.00 92.69 88 ALA A C 1
ATOM 690 O O . ALA A 1 88 ? -19.654 13.564 14.718 1.00 92.69 88 ALA A O 1
ATOM 691 N N . ASP A 1 89 ? -18.355 13.540 16.545 1.00 91.44 89 ASP A N 1
ATOM 692 C CA . ASP A 1 89 ? -17.501 12.440 16.090 1.00 91.44 89 ASP A CA 1
ATOM 693 C C . ASP A 1 89 ? -18.241 11.102 16.175 1.00 91.44 89 ASP A C 1
ATOM 695 O O . ASP A 1 89 ? -18.160 10.291 15.254 1.00 91.44 89 ASP A O 1
ATOM 699 N N . ARG A 1 90 ? -19.080 10.930 17.203 1.00 96.44 90 ARG A N 1
ATOM 700 C CA . ARG A 1 90 ? -19.997 9.787 17.331 1.00 96.44 90 ARG A CA 1
ATOM 701 C C . ARG A 1 90 ? -21.006 9.728 16.179 1.00 96.44 90 ARG A C 1
ATOM 703 O O . ARG A 1 90 ? -21.216 8.666 15.602 1.00 96.44 90 ARG A O 1
ATOM 710 N N . LEU A 1 91 ? -21.585 10.869 15.796 1.00 94.12 91 LEU A N 1
ATOM 711 C CA . LEU A 1 91 ? -22.509 10.968 14.657 1.00 94.12 91 LEU A CA 1
ATOM 712 C C . LEU A 1 91 ? -21.816 10.690 13.316 1.00 94.12 91 LEU A C 1
ATOM 714 O O . LEU A 1 91 ? -22.387 10.017 12.460 1.00 94.12 91 LEU A O 1
ATOM 718 N N . ARG A 1 92 ? -20.580 11.173 13.128 1.00 93.12 92 ARG A N 1
ATOM 719 C CA . ARG A 1 92 ? -19.778 10.851 11.935 1.00 93.12 92 ARG A CA 1
ATOM 720 C C . ARG A 1 92 ? -19.463 9.362 11.855 1.00 93.12 92 ARG A C 1
ATOM 722 O O . ARG A 1 92 ? -19.590 8.787 10.780 1.00 93.12 92 ARG A O 1
ATOM 729 N N . ALA A 1 93 ? -19.084 8.744 12.971 1.00 92.25 93 ALA A N 1
ATOM 730 C CA . ALA A 1 93 ? -18.804 7.315 13.016 1.00 92.25 93 ALA A CA 1
ATOM 731 C C . ALA A 1 93 ? -20.052 6.479 12.692 1.00 92.25 93 ALA A C 1
ATOM 733 O O . ALA A 1 93 ? -19.968 5.551 11.894 1.00 92.25 93 ALA A O 1
ATOM 734 N N . LEU A 1 94 ? -21.215 6.868 13.227 1.00 93.25 94 LEU A N 1
ATOM 735 C CA . LEU A 1 94 ? -22.500 6.233 12.919 1.00 93.25 94 LEU A CA 1
ATOM 736 C C . LEU A 1 94 ? -22.848 6.323 11.429 1.00 93.25 94 LEU A C 1
ATOM 738 O O . LEU A 1 94 ? -23.244 5.331 10.825 1.00 93.25 94 LEU A O 1
ATOM 742 N N . LYS A 1 95 ? -22.655 7.500 10.822 1.00 91.81 95 LYS A N 1
ATOM 743 C CA . LYS A 1 95 ? -22.864 7.693 9.384 1.00 91.81 95 LYS A CA 1
ATOM 744 C C . LYS A 1 95 ? -21.977 6.760 8.553 1.00 91.81 95 LYS A C 1
ATOM 746 O O . LYS A 1 95 ? -22.467 6.127 7.626 1.00 91.81 95 LYS A O 1
ATOM 751 N N . LEU A 1 96 ? -20.691 6.675 8.894 1.00 92.38 96 LEU A N 1
ATOM 752 C CA . LEU A 1 96 ? -19.741 5.818 8.187 1.00 92.38 96 LEU A CA 1
ATOM 753 C C . LEU A 1 96 ? -20.068 4.327 8.357 1.00 92.38 96 LEU A C 1
ATOM 755 O O . LEU A 1 96 ? -19.908 3.575 7.402 1.00 92.38 96 LEU A O 1
ATOM 759 N N . ASP A 1 97 ? -20.554 3.891 9.525 1.00 92.88 97 ASP A N 1
ATOM 760 C CA . ASP A 1 97 ? -20.973 2.494 9.714 1.00 92.88 97 ASP A CA 1
ATOM 761 C C . ASP A 1 97 ? -22.189 2.151 8.842 1.00 92.88 97 ASP A C 1
ATOM 763 O O . ASP A 1 97 ? -22.178 1.130 8.157 1.00 92.88 97 ASP A O 1
ATOM 767 N N . ALA A 1 98 ? -23.183 3.044 8.775 1.00 88.75 98 ALA A N 1
ATOM 768 C CA . ALA A 1 98 ? -24.360 2.871 7.921 1.00 88.75 98 ALA A CA 1
ATOM 769 C C . ALA A 1 98 ? -24.005 2.845 6.420 1.00 88.75 98 ALA A C 1
ATOM 771 O O . ALA A 1 98 ? -24.577 2.072 5.648 1.00 88.75 98 ALA A O 1
ATOM 772 N N . GLU A 1 99 ? -23.031 3.656 5.994 1.00 86.50 99 GLU A N 1
ATOM 773 C CA . GLU A 1 99 ? -22.490 3.623 4.627 1.00 86.50 99 GLU A CA 1
ATOM 774 C C . GLU A 1 99 ? -21.777 2.294 4.334 1.00 86.50 99 GLU A C 1
ATOM 776 O O . GLU A 1 99 ? -21.989 1.699 3.277 1.00 86.50 99 GLU A O 1
ATOM 781 N N . LEU A 1 100 ? -20.982 1.784 5.280 1.00 84.44 100 LEU A N 1
ATOM 782 C CA . LEU A 1 100 ? -20.313 0.484 5.159 1.00 84.44 100 LEU A CA 1
ATOM 783 C C . LEU A 1 100 ? -21.290 -0.701 5.188 1.00 84.44 100 LEU A C 1
ATOM 785 O O . LEU A 1 100 ? -21.006 -1.732 4.577 1.00 84.44 100 LEU A O 1
ATOM 789 N N . ALA A 1 101 ? -22.427 -0.566 5.872 1.00 82.31 101 ALA A N 1
ATOM 790 C CA . ALA A 1 101 ? -23.497 -1.561 5.913 1.00 82.31 101 ALA A CA 1
ATOM 791 C C . ALA A 1 101 ? -24.372 -1.568 4.644 1.00 82.31 101 ALA A C 1
ATOM 793 O O . ALA A 1 101 ? -25.174 -2.482 4.458 1.00 82.31 101 ALA A O 1
ATOM 794 N N . GLY A 1 102 ? -24.215 -0.574 3.760 1.00 78.31 102 GLY A N 1
ATOM 795 C CA . GLY A 1 102 ? -25.050 -0.413 2.568 1.00 78.31 102 GLY A CA 1
ATOM 796 C C . GLY A 1 102 ? -26.464 0.096 2.871 1.00 78.31 102 GLY A C 1
ATOM 797 O O . GLY A 1 102 ? -27.333 0.026 2.006 1.00 78.31 102 GLY A O 1
ATOM 798 N N . GLU A 1 103 ? -26.701 0.616 4.078 1.00 71.19 103 GLU A N 1
ATOM 799 C CA . GLU A 1 103 ? -28.015 1.087 4.539 1.00 71.19 103 GLU A CA 1
ATOM 800 C C . GLU A 1 103 ? -28.366 2.478 3.983 1.00 71.19 103 GLU A C 1
ATOM 802 O O . GLU A 1 103 ? -29.540 2.824 3.862 1.00 71.19 103 GLU A O 1
ATOM 807 N N . MET A 1 104 ? -27.364 3.270 3.581 1.00 57.34 104 MET A N 1
ATOM 808 C CA . MET A 1 104 ? -27.559 4.574 2.937 1.00 57.34 104 MET A CA 1
ATOM 809 C C . MET A 1 104 ? -27.177 4.544 1.454 1.00 57.34 104 MET A C 1
ATOM 811 O O . MET A 1 104 ? -26.101 4.982 1.050 1.00 57.34 104 MET A O 1
ATOM 815 N N . GLY A 1 105 ? -28.093 4.060 0.616 1.00 48.19 105 GLY A N 1
ATOM 816 C CA . GLY A 1 105 ? -28.049 4.306 -0.822 1.00 48.19 105 GLY A CA 1
ATOM 817 C C . GLY A 1 105 ? -28.450 5.748 -1.127 1.00 48.19 105 GLY A C 1
ATOM 818 O O . GLY A 1 105 ? -29.634 6.034 -1.276 1.00 48.19 105 GLY A O 1
ATOM 819 N N . PHE A 1 106 ? -27.487 6.665 -1.237 1.00 47.03 106 PHE A N 1
ATOM 820 C CA . PHE A 1 106 ? -27.741 7.936 -1.918 1.00 47.03 106 PHE A CA 1
ATOM 821 C C . PHE A 1 106 ? -27.445 7.789 -3.413 1.00 47.03 106 PHE A C 1
ATOM 823 O O . PHE A 1 106 ? -26.474 7.115 -3.777 1.00 47.03 106 PHE A O 1
ATOM 830 N N . PRO A 1 107 ? -28.262 8.405 -4.288 1.00 43.59 107 PRO A N 1
ATOM 831 C CA . PRO A 1 107 ? -27.995 8.424 -5.714 1.00 43.59 107 PRO A CA 1
ATOM 832 C C . PRO A 1 107 ? -26.587 8.967 -5.927 1.00 43.59 107 PRO A C 1
ATOM 834 O O . PRO A 1 107 ? -26.214 10.008 -5.381 1.00 43.59 107 PRO A O 1
ATOM 837 N N . ARG A 1 108 ? -25.796 8.233 -6.717 1.00 39.62 108 ARG A N 1
ATOM 838 C CA . ARG A 1 108 ? -24.568 8.754 -7.311 1.00 39.62 108 ARG A CA 1
ATOM 839 C C . ARG A 1 108 ? -24.954 10.110 -7.887 1.00 39.62 108 ARG A C 1
ATOM 841 O O . ARG A 1 108 ? -25.857 10.134 -8.717 1.00 39.62 108 ARG A O 1
ATOM 848 N N . ALA A 1 109 ? -24.354 11.195 -7.394 1.00 42.47 109 ALA A N 1
ATOM 849 C CA . ALA A 1 109 ? -24.561 12.513 -7.971 1.00 42.47 109 ALA A CA 1
ATOM 850 C C . ALA A 1 109 ? -24.416 12.348 -9.485 1.00 42.47 109 ALA A C 1
ATOM 852 O O . ALA A 1 109 ? -23.342 11.978 -9.971 1.00 42.47 109 ALA A O 1
ATOM 853 N N . ALA A 1 110 ? -25.540 12.469 -10.194 1.00 41.62 110 ALA A N 1
ATOM 854 C CA . ALA A 1 110 ? -25.518 12.609 -11.627 1.00 41.62 110 ALA A CA 1
ATOM 855 C C . ALA A 1 110 ? -24.598 13.802 -11.868 1.00 41.62 110 ALA A C 1
ATOM 857 O O . ALA A 1 110 ? -24.720 14.830 -11.201 1.00 41.62 110 ALA A O 1
ATOM 858 N N . ASN A 1 111 ? -23.608 13.627 -12.738 1.00 41.41 111 ASN A N 1
ATOM 859 C CA . ASN A 1 111 ? -22.955 14.784 -13.310 1.00 41.41 111 ASN A CA 1
ATOM 860 C C . ASN A 1 111 ? -24.062 15.548 -14.034 1.00 41.41 111 ASN A C 1
ATOM 862 O O . ASN A 1 111 ? -24.463 15.157 -15.126 1.00 41.41 111 ASN A O 1
ATOM 866 N N . ASP A 1 112 ? -24.575 16.592 -13.392 1.00 49.41 112 ASP A N 1
ATOM 867 C CA . ASP A 1 112 ? -25.338 17.643 -14.040 1.00 49.41 112 ASP A CA 1
ATOM 868 C C . ASP A 1 112 ? -24.370 18.365 -14.982 1.00 49.41 112 ASP A C 1
ATOM 870 O O . ASP A 1 112 ? -23.691 19.330 -14.630 1.00 49.41 112 ASP A O 1
ATOM 874 N N . SER A 1 113 ? -24.201 17.809 -16.174 1.00 51.66 113 SER A N 1
ATOM 875 C CA . SER A 1 113 ? -23.789 18.533 -17.370 1.00 51.66 113 SER A CA 1
ATOM 876 C C . SER A 1 113 ? -24.177 17.694 -18.579 1.00 51.66 113 SER A C 1
ATOM 878 O O . SER A 1 113 ? -23.648 16.606 -18.787 1.00 51.66 113 SER A O 1
ATOM 880 N N . ASP A 1 114 ? -25.078 18.283 -19.356 1.00 48.78 114 ASP A N 1
ATOM 881 C CA . ASP A 1 114 ? -25.495 17.934 -20.711 1.00 48.78 114 ASP A CA 1
ATOM 882 C C . ASP A 1 114 ? -26.631 16.913 -20.907 1.00 48.78 114 ASP A C 1
ATOM 884 O O . ASP A 1 114 ? -26.623 15.791 -20.419 1.00 48.78 114 ASP A O 1
ATOM 888 N N . GLU A 1 115 ? -27.594 17.376 -21.718 1.00 46.72 115 GLU A N 1
ATOM 889 C CA . GLU A 1 115 ? -28.689 16.653 -22.385 1.00 46.72 115 GLU A CA 1
ATOM 890 C C . GLU A 1 115 ? -30.019 16.410 -21.647 1.00 46.72 115 GLU A C 1
ATOM 892 O O . GLU A 1 115 ? -30.605 15.336 -21.727 1.00 46.72 115 GLU A O 1
ATOM 897 N N . ALA A 1 116 ? -30.613 17.457 -21.061 1.00 43.94 116 ALA A N 1
ATOM 898 C CA . ALA A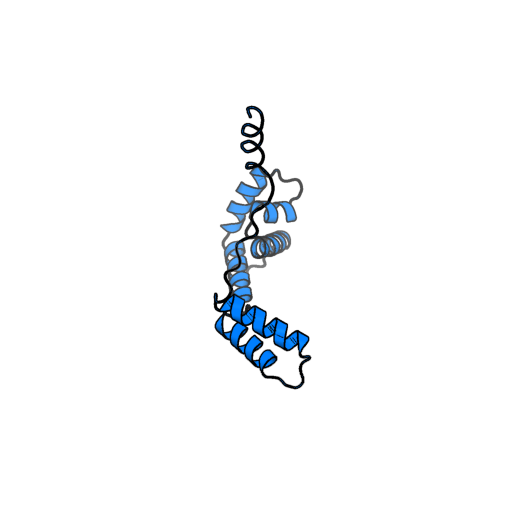 1 116 ? -32.086 17.515 -20.944 1.00 43.94 116 ALA A CA 1
ATOM 899 C C . ALA A 1 116 ? -32.700 18.929 -21.036 1.00 43.94 116 ALA A C 1
ATOM 901 O O . ALA A 1 116 ? -33.863 19.129 -20.696 1.00 43.94 116 ALA A O 1
ATOM 902 N N . ALA A 1 117 ? -31.953 19.929 -21.520 1.00 45.88 117 ALA A N 1
ATOM 903 C CA . ALA A 1 117 ? -32.457 21.300 -21.694 1.00 45.88 117 ALA A CA 1
ATOM 904 C C . ALA A 1 117 ? -32.958 21.605 -23.126 1.00 45.88 117 ALA A C 1
ATOM 906 O O . ALA A 1 117 ? -33.160 22.766 -23.474 1.00 45.88 117 ALA A O 1
ATOM 907 N N . GLY A 1 118 ? -33.153 20.580 -23.965 1.00 42.62 118 GLY A N 1
ATOM 908 C CA . GLY A 1 118 ? -33.496 20.742 -25.383 1.00 42.62 118 GLY A CA 1
ATOM 909 C C . GLY A 1 118 ? -34.980 20.632 -25.751 1.00 42.62 118 GLY A C 1
ATOM 910 O O . GLY A 1 118 ? -35.369 21.176 -26.779 1.00 42.62 118 GLY A O 1
ATOM 911 N N . GLU A 1 119 ? -35.831 19.979 -24.950 1.00 49.81 119 GLU A N 1
ATOM 912 C CA . GLU A 1 119 ? -37.163 19.566 -25.447 1.00 49.81 119 GLU A CA 1
ATOM 913 C C . GLU A 1 119 ? -38.378 20.257 -24.808 1.00 49.81 119 GLU A C 1
ATOM 915 O O . GLU A 1 119 ? -39.489 20.109 -25.306 1.00 49.81 119 GLU A O 1
ATOM 920 N N . ILE A 1 120 ? -38.215 21.099 -23.782 1.00 46.31 120 ILE A N 1
ATOM 921 C CA . ILE A 1 120 ? -39.379 21.739 -23.126 1.00 46.31 120 ILE A CA 1
ATOM 922 C C . ILE A 1 120 ? -39.741 23.113 -23.737 1.00 46.31 120 ILE A C 1
ATOM 924 O O . ILE A 1 120 ? -40.849 23.610 -23.546 1.00 46.31 120 ILE A O 1
ATOM 928 N N . VAL A 1 121 ? -38.882 23.716 -24.568 1.00 47.47 121 VAL A N 1
ATOM 929 C CA . VAL A 1 121 ? -39.133 25.069 -25.120 1.00 47.47 121 VAL A CA 1
ATOM 930 C C . VAL A 1 121 ? -40.031 25.073 -26.376 1.00 47.47 121 VAL A C 1
ATOM 932 O O . VAL A 1 121 ? -40.482 26.137 -26.796 1.00 47.47 121 VAL A O 1
ATOM 935 N N . GLN A 1 122 ? -40.402 23.920 -26.952 1.00 49.59 122 GLN A N 1
ATOM 936 C CA . GLN A 1 122 ? -41.328 23.882 -28.103 1.00 49.59 122 GLN A CA 1
ATOM 937 C C . GLN A 1 122 ? -42.827 23.786 -27.761 1.00 49.59 122 GLN A C 1
ATOM 939 O O . GLN A 1 122 ? -43.649 23.894 -28.668 1.00 49.59 122 GLN A O 1
ATOM 944 N N . ALA A 1 123 ? -43.221 23.663 -26.490 1.00 54.59 123 ALA A N 1
ATOM 945 C CA . ALA A 1 123 ? -44.634 23.469 -26.134 1.00 54.59 123 ALA A CA 1
ATOM 946 C C . ALA A 1 123 ? -45.409 24.750 -25.750 1.00 54.59 123 ALA A C 1
ATOM 948 O O . ALA A 1 123 ? -46.616 24.681 -25.539 1.00 54.59 123 ALA A O 1
ATOM 949 N N . ILE A 1 124 ? -44.774 25.930 -25.689 1.00 53.47 124 ILE A N 1
ATOM 950 C CA . ILE A 1 124 ? -45.446 27.201 -25.323 1.00 53.47 124 ILE A CA 1
ATOM 951 C C . ILE A 1 124 ? -45.308 28.230 -26.455 1.00 53.47 124 ILE A C 1
ATOM 953 O O . ILE A 1 124 ? -44.784 29.328 -26.278 1.00 53.47 124 ILE A O 1
ATOM 957 N N . ARG A 1 125 ? -45.750 27.875 -27.668 1.00 53.00 125 ARG A N 1
ATOM 958 C CA . ARG A 1 125 ? -45.921 28.873 -28.743 1.00 53.00 125 ARG A CA 1
ATOM 959 C C . ARG A 1 125 ? -47.213 28.792 -29.551 1.00 53.00 125 ARG A C 1
ATOM 961 O O . ARG A 1 125 ? -47.374 29.609 -30.450 1.00 53.00 125 ARG A O 1
ATOM 968 N N . HIS A 1 126 ? -48.150 27.909 -29.209 1.00 50.72 126 HIS A N 1
ATOM 969 C CA . HIS A 1 126 ? -49.474 27.876 -29.841 1.00 50.72 126 HIS A CA 1
ATOM 970 C C . HIS A 1 126 ? -50.598 27.620 -28.830 1.00 50.72 126 HIS A C 1
ATOM 972 O O . HIS A 1 126 ? -51.202 26.552 -28.837 1.00 50.72 126 HIS A O 1
ATOM 978 N N . VAL A 1 127 ? -50.877 28.625 -27.994 1.00 47.72 127 VAL A N 1
ATOM 979 C CA . VAL A 1 127 ? -52.239 28.998 -27.569 1.00 47.72 127 VAL A CA 1
ATOM 980 C C . VAL A 1 127 ? -52.310 30.518 -27.561 1.00 47.72 127 VAL A C 1
ATOM 982 O O . VAL A 1 127 ? -51.374 31.125 -26.992 1.00 47.72 127 VAL A O 1
#

InterPro domains:
  IPR005335 Terminase small subunit [PF03592] (9-73)
  IPR038713 Terminase small subunit, N-terminal DNA-binding domain, HTH motif superfamily [G3DSA:1.10.10.1400] (2-64)

pLDDT: mean 80.79, std 18.69, range [39.62, 97.06]

Foldseek 3Di:
DDDDDPLLVQLLVVCLVPVQQLVSQCSSVVPDDSVRSNVVSVVSCPPPVSVVVNVVVVVVVVVPDPQDLVSLLVVLVCQLPDPPHDPVSNVVSVVVNCVSVVVDDDPPPDPPDDDDPPPPVPPPDDD